Protein AF-A0AAD7MYW3-F1 (afdb_monomer)

Secondary structure (DSSP, 8-state):
-B--SS--GGGTTHHHHHHHTT--EEEE-TTG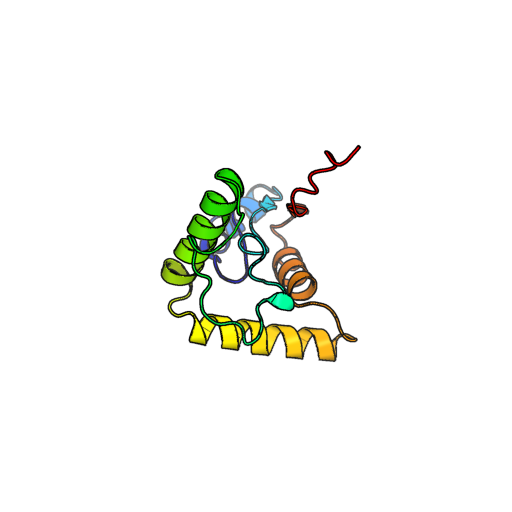GGTSSGGGTTPPPP-TTSS---HHHHHHHHHHHHHIIIII--HHHHHHHHHHHHHHHHHTTS--HHHHHHHHHHTSTTEEEEE-------------

Nearest PDB structures (foldseek):
  8glv-assembly1_H0  TM=8.889E-01  e=7.339E-05  Chlamydomonas reinhardtii
  3gra-assembly1_B  TM=2.498E-01  e=7.456E-01  Pseudomonas putida KT2440

InterPro domains:
  IPR023210 NADP-dependent oxidoreductase domain [PF00248] (1-117)
  IPR036812 NAD(P)-dependent oxidoreductase domain superfamily [G3DSA:3.20.20.100] (1-123)
  IPR036812 NAD(P)-dependent oxidoreductase domain superfamily [SSF51430] (1-119)

Structure (mmCIF, N/CA/C/O backbone):
data_AF-A0AAD7MYW3-F1
#
_entry.id   AF-A0AAD7MYW3-F1
#
loop_
_atom_site.group_PDB
_atom_site.id
_atom_site.type_symbol
_atom_site.label_atom_id
_atom_site.label_alt_id
_atom_site.label_comp_id
_atom_site.label_asym_id
_atom_site.label_entity_id
_atom_site.label_seq_id
_atom_site.pdbx_PDB_ins_code
_atom_site.Cartn_x
_atom_site.Cartn_y
_atom_site.Cartn_z
_atom_site.occupancy
_atom_site.B_iso_or_equiv
_atom_site.auth_seq_id
_atom_site.auth_comp_id
_atom_site.auth_asym_id
_atom_site.auth_atom_id
_atom_site.pdbx_PDB_model_num
ATOM 1 N N . VAL A 1 1 ? 11.065 -0.029 -4.232 1.00 83.94 1 VAL A N 1
ATOM 2 C CA . VAL A 1 1 ? 10.263 1.175 -4.570 1.00 83.94 1 VAL A CA 1
ATOM 3 C C . VAL A 1 1 ? 8.988 1.163 -3.744 1.00 83.94 1 VAL A C 1
ATOM 5 O O . VAL A 1 1 ? 8.428 0.089 -3.553 1.00 83.94 1 VAL A O 1
ATOM 8 N N . GLN A 1 2 ? 8.566 2.304 -3.200 1.00 85.62 2 GLN A N 1
ATOM 9 C CA . GLN A 1 2 ? 7.301 2.380 -2.470 1.00 85.62 2 GLN A CA 1
ATOM 10 C C . GLN A 1 2 ? 6.144 2.252 -3.456 1.00 85.62 2 GLN A C 1
ATOM 12 O O . GLN A 1 2 ? 6.079 3.044 -4.385 1.00 85.62 2 GLN A O 1
ATOM 17 N N . PHE A 1 3 ? 5.283 1.249 -3.288 1.00 88.12 3 PHE A N 1
ATOM 18 C CA . PHE A 1 3 ? 4.147 1.033 -4.186 1.00 88.12 3 PHE A CA 1
ATOM 19 C C . PHE A 1 3 ? 2.992 0.358 -3.445 1.00 88.12 3 PHE A C 1
ATOM 21 O O . PHE A 1 3 ? 3.175 -0.667 -2.779 1.00 88.12 3 PHE A O 1
ATOM 28 N N . SER A 1 4 ? 1.807 0.954 -3.545 1.00 88.06 4 SER A N 1
ATOM 29 C CA . SER A 1 4 ? 0.578 0.494 -2.894 1.00 88.06 4 SER A CA 1
ATOM 30 C C . SER A 1 4 ? -0.642 1.000 -3.666 1.00 88.06 4 SER A C 1
ATOM 32 O O . SER A 1 4 ? -0.500 1.811 -4.574 1.00 88.06 4 SER A O 1
ATOM 34 N N . LEU A 1 5 ? -1.846 0.582 -3.270 1.00 86.31 5 LEU A N 1
ATOM 35 C CA . LEU A 1 5 ? -3.098 1.127 -3.818 1.00 86.31 5 LEU A CA 1
ATOM 36 C C . LEU A 1 5 ? -3.243 2.646 -3.624 1.00 86.3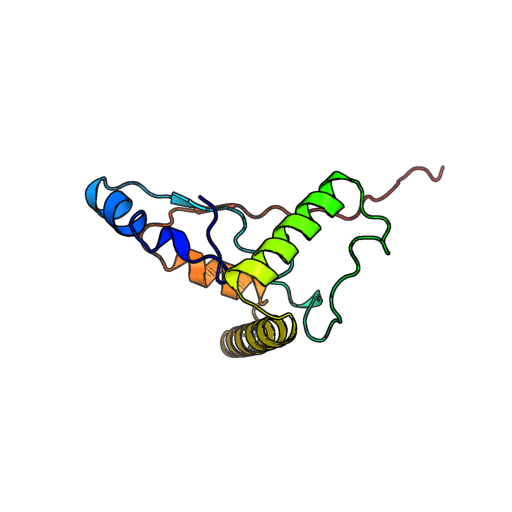1 5 LEU A C 1
ATOM 38 O O . LEU A 1 5 ? -3.942 3.293 -4.393 1.00 86.31 5 LEU A O 1
ATOM 42 N N . ILE A 1 6 ? -2.596 3.201 -2.596 1.00 87.25 6 ILE A N 1
ATOM 43 C CA . ILE A 1 6 ? -2.669 4.626 -2.247 1.00 87.25 6 ILE A CA 1
ATOM 44 C C . ILE A 1 6 ? -1.570 5.429 -2.944 1.00 87.25 6 ILE A C 1
ATOM 46 O O . ILE A 1 6 ? -1.748 6.597 -3.267 1.00 87.25 6 ILE A O 1
ATOM 50 N N . ASP A 1 7 ? -0.420 4.800 -3.169 1.00 86.19 7 ASP A N 1
ATOM 51 C CA . ASP A 1 7 ? 0.733 5.422 -3.805 1.00 86.19 7 ASP A CA 1
ATOM 52 C C . ASP A 1 7 ? 1.051 4.710 -5.107 1.00 86.19 7 ASP A C 1
ATOM 54 O O . ASP A 1 7 ? 1.751 3.692 -5.130 1.00 86.19 7 ASP A O 1
ATOM 58 N N . THR A 1 8 ? 0.511 5.284 -6.176 1.00 86.94 8 THR A N 1
ATOM 59 C CA . THR A 1 8 ? 0.620 4.804 -7.549 1.00 86.94 8 THR A CA 1
ATOM 60 C C . THR A 1 8 ? 1.703 5.517 -8.352 1.00 86.94 8 THR A C 1
ATOM 62 O O . THR A 1 8 ? 1.903 5.172 -9.512 1.00 86.94 8 THR A O 1
ATOM 65 N N . ARG A 1 9 ? 2.471 6.436 -7.743 1.00 87.00 9 ARG A N 1
ATOM 66 C CA . ARG A 1 9 ? 3.548 7.198 -8.410 1.00 87.00 9 ARG A CA 1
ATOM 67 C C . ARG A 1 9 ? 4.539 6.336 -9.210 1.00 87.00 9 ARG A C 1
ATOM 69 O O . ARG A 1 9 ? 4.986 6.799 -10.251 1.00 87.00 9 ARG A O 1
ATOM 76 N N . PRO A 1 10 ? 4.893 5.098 -8.804 1.00 83.56 10 PRO A N 1
ATOM 77 C CA . PRO A 1 10 ? 5.758 4.235 -9.616 1.00 83.56 10 PRO A CA 1
ATOM 78 C C . PRO A 1 10 ? 5.177 3.829 -10.976 1.00 83.56 10 PRO A C 1
ATOM 80 O O . PRO A 1 10 ? 5.931 3.400 -11.846 1.00 83.56 10 PRO A O 1
ATOM 83 N N . LEU A 1 11 ? 3.859 3.929 -11.173 1.00 83.69 11 LEU A N 1
ATOM 84 C CA . LEU A 1 11 ? 3.249 3.697 -12.484 1.00 83.69 11 LEU A CA 1
ATOM 85 C C . LEU A 1 11 ? 3.668 4.774 -13.488 1.00 83.69 11 LEU A C 1
ATOM 87 O O . LEU A 1 11 ? 3.857 4.467 -14.664 1.00 83.69 11 LEU A O 1
ATOM 91 N N . ASP A 1 12 ? 3.914 5.994 -13.013 1.00 80.81 12 ASP A N 1
ATOM 92 C CA . ASP A 1 12 ? 4.311 7.118 -13.847 1.00 80.81 12 ASP A CA 1
ATOM 93 C C . ASP A 1 12 ? 5.835 7.128 -14.031 1.00 80.81 12 ASP A C 1
ATOM 95 O O . ASP A 1 12 ? 6.610 7.632 -13.217 1.00 80.81 12 ASP A O 1
ATOM 99 N N . GLY A 1 13 ? 6.282 6.521 -15.130 1.00 79.31 13 GLY A N 1
ATOM 100 C CA . GLY A 1 13 ? 7.667 6.563 -15.605 1.00 79.31 13 GLY A CA 1
ATOM 101 C C . GLY A 1 13 ? 8.516 5.357 -15.207 1.00 79.31 13 GLY A C 1
ATOM 102 O O . GLY A 1 13 ? 9.207 4.804 -16.061 1.00 79.31 13 GLY A O 1
ATOM 103 N N . VAL A 1 14 ? 8.439 4.881 -13.957 1.00 80.06 14 VAL A N 1
ATOM 104 C CA . VAL A 1 14 ? 9.237 3.707 -13.536 1.00 80.06 14 VAL A CA 1
ATOM 105 C C . VAL A 1 14 ? 8.760 2.439 -14.248 1.00 80.06 14 VAL A C 1
ATOM 107 O O . VAL A 1 14 ? 9.586 1.617 -14.638 1.00 80.06 14 VAL A O 1
ATOM 110 N N . ALA A 1 15 ? 7.455 2.310 -14.503 1.00 80.12 15 ALA A N 1
ATOM 111 C CA . ALA A 1 15 ? 6.899 1.216 -15.298 1.00 80.12 15 ALA A CA 1
ATOM 112 C C . ALA A 1 15 ? 7.531 1.119 -16.700 1.00 80.12 15 ALA A C 1
ATOM 114 O O . ALA A 1 15 ? 7.927 0.030 -17.122 1.00 80.12 15 ALA A O 1
ATOM 115 N N . THR A 1 16 ? 7.683 2.256 -17.387 1.00 80.44 16 THR A N 1
ATOM 116 C CA . THR A 1 16 ? 8.296 2.342 -18.722 1.00 80.44 16 THR A CA 1
ATOM 117 C C . THR A 1 16 ? 9.763 1.926 -18.684 1.00 80.44 16 THR A C 1
ATOM 119 O O . THR A 1 16 ? 10.175 1.056 -19.445 1.00 80.44 16 THR A O 1
ATOM 122 N N . VAL A 1 17 ? 10.532 2.453 -17.726 1.00 84.25 17 VAL A N 1
ATOM 123 C CA . VAL A 1 17 ? 11.956 2.116 -17.553 1.00 84.25 17 VAL A CA 1
ATOM 124 C C . VAL A 1 17 ? 12.142 0.627 -17.238 1.00 84.25 17 VAL A C 1
ATOM 126 O O . VAL A 1 17 ? 13.024 -0.032 -17.788 1.00 84.25 17 VAL A O 1
ATOM 129 N N . CYS A 1 18 ? 11.298 0.052 -16.380 1.00 85.00 18 CYS A N 1
ATOM 130 C CA . CYS A 1 18 ? 11.344 -1.376 -16.069 1.00 85.00 18 CYS A CA 1
ATOM 131 C C . CYS A 1 18 ? 11.056 -2.255 -17.291 1.00 85.00 18 CYS A C 1
ATOM 133 O O . CYS A 1 18 ? 11.686 -3.305 -17.440 1.00 85.00 18 CYS A O 1
ATOM 135 N N . ALA A 1 19 ? 10.136 -1.830 -18.160 1.00 82.81 19 ALA A N 1
ATOM 136 C CA . ALA A 1 19 ? 9.837 -2.525 -19.406 1.00 82.81 19 ALA A CA 1
ATOM 137 C C . ALA A 1 19 ? 11.005 -2.441 -20.403 1.00 82.81 19 ALA A C 1
ATOM 139 O O . ALA A 1 19 ? 11.390 -3.462 -20.966 1.00 82.81 19 ALA A O 1
ATOM 140 N N . GLU A 1 20 ? 11.606 -1.260 -20.568 1.00 87.81 20 GLU A N 1
ATOM 141 C CA . GLU A 1 20 ? 12.730 -1.032 -21.488 1.00 87.81 20 GLU A CA 1
ATOM 142 C C . GLU A 1 20 ? 13.995 -1.799 -21.083 1.00 87.81 20 GLU A C 1
ATOM 144 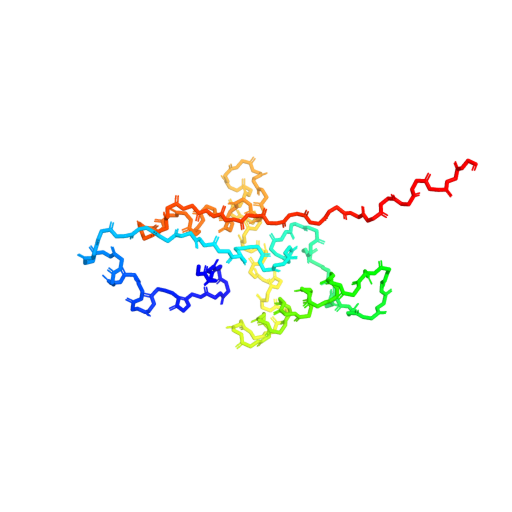O O . GLU A 1 20 ? 14.664 -2.395 -21.925 1.00 87.81 20 GLU A O 1
ATOM 149 N N . HIS A 1 21 ? 14.312 -1.831 -19.787 1.00 87.69 21 HIS A N 1
ATOM 150 C CA . HIS A 1 21 ? 15.536 -2.458 -19.280 1.00 87.69 21 HIS A CA 1
ATOM 151 C C . HIS A 1 21 ? 15.348 -3.912 -18.817 1.00 87.69 21 HIS A C 1
ATOM 153 O O . HIS A 1 21 ? 16.296 -4.518 -18.316 1.00 87.69 21 HIS A O 1
ATOM 159 N N . ASN A 1 22 ? 14.145 -4.483 -18.966 1.00 85.00 2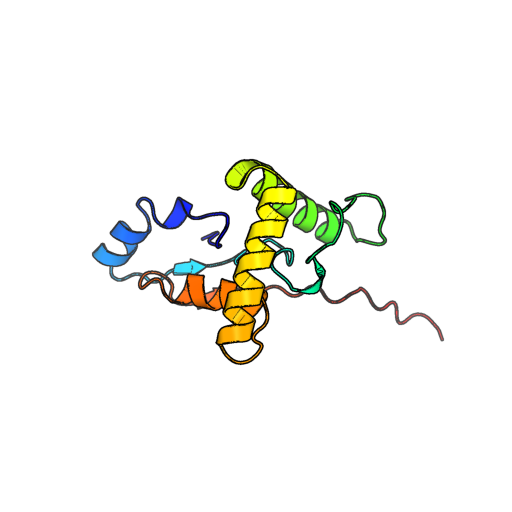2 ASN A N 1
ATOM 160 C CA . ASN A 1 22 ? 13.779 -5.815 -18.469 1.00 85.00 22 ASN A CA 1
ATOM 161 C C . ASN A 1 22 ? 14.122 -6.023 -16.976 1.00 85.00 22 ASN A C 1
ATOM 163 O O . ASN A 1 22 ? 14.586 -7.084 -16.554 1.00 85.00 22 ASN A O 1
ATOM 167 N N . VAL A 1 23 ? 13.904 -4.986 -16.162 1.00 87.88 23 VAL A N 1
ATOM 168 C CA . VAL A 1 23 ? 14.159 -5.003 -14.714 1.00 87.88 23 VAL A CA 1
ATOM 169 C C . VAL A 1 23 ? 12.841 -5.179 -13.969 1.00 87.88 23 VAL A C 1
ATOM 171 O O . VAL A 1 23 ? 11.819 -4.605 -14.340 1.00 87.88 23 VAL A O 1
ATOM 174 N N . LYS A 1 24 ? 12.863 -5.957 -12.882 1.00 87.19 24 LYS A N 1
ATOM 175 C CA . LYS A 1 24 ? 11.719 -6.122 -11.979 1.00 87.19 24 LYS A CA 1
ATOM 176 C C . LYS A 1 24 ? 11.926 -5.350 -10.682 1.00 87.19 24 LYS A C 1
ATOM 178 O O . LYS A 1 24 ? 13.024 -5.316 -10.130 1.00 87.19 24 LYS A O 1
ATOM 183 N N . LEU A 1 25 ? 10.852 -4.757 -10.176 1.00 86.62 25 LEU A N 1
ATOM 184 C CA . LEU A 1 25 ? 10.844 -3.995 -8.937 1.00 86.62 25 LEU A CA 1
ATOM 185 C C . LEU A 1 25 ? 10.568 -4.901 -7.742 1.00 86.62 25 LEU A C 1
ATOM 187 O O . LEU A 1 25 ? 9.613 -5.681 -7.740 1.00 86.62 25 LEU A O 1
ATOM 191 N N . LEU A 1 26 ? 11.368 -4.715 -6.695 1.00 88.50 26 LEU A N 1
ATOM 192 C CA . LEU A 1 26 ? 11.015 -5.117 -5.342 1.00 88.50 26 LEU A CA 1
ATOM 193 C C . LEU A 1 26 ? 10.269 -3.956 -4.679 1.00 88.50 26 LEU A C 1
ATOM 195 O O . LEU A 1 26 ? 10.832 -2.868 -4.464 1.00 88.50 26 LEU A O 1
ATOM 199 N N . THR A 1 27 ? 8.987 -4.160 -4.399 1.00 88.50 27 THR A N 1
ATOM 200 C CA . THR A 1 27 ? 8.126 -3.125 -3.826 1.00 88.50 27 THR A CA 1
ATOM 201 C C . THR A 1 27 ? 8.004 -3.274 -2.316 1.00 88.50 27 THR A C 1
ATOM 203 O O . THR A 1 27 ? 8.070 -4.371 -1.766 1.00 88.50 27 THR A O 1
ATOM 206 N N . TYR A 1 28 ? 7.883 -2.147 -1.619 1.00 86.75 28 TYR A N 1
ATOM 207 C CA . TYR A 1 28 ? 7.669 -2.107 -0.173 1.00 86.75 28 TYR A CA 1
ATOM 208 C C . TYR A 1 28 ? 6.519 -1.159 0.160 1.00 86.75 28 TYR A C 1
ATOM 210 O O . TYR A 1 28 ? 6.129 -0.318 -0.651 1.00 86.75 28 TYR A O 1
ATOM 218 N N . GLY A 1 29 ? 5.988 -1.278 1.378 1.00 81.75 29 GLY A N 1
ATOM 219 C CA . GLY A 1 29 ? 4.922 -0.393 1.853 1.00 81.75 29 GLY A CA 1
ATOM 220 C C . GLY A 1 29 ? 3.547 -0.702 1.257 1.00 81.75 29 GLY A C 1
ATOM 221 O O . GLY A 1 29 ? 2.633 0.096 1.417 1.00 81.75 29 GLY A O 1
ATOM 222 N N . THR A 1 30 ? 3.378 -1.868 0.632 1.00 83.44 30 THR A N 1
ATOM 223 C CA . THR A 1 30 ? 2.139 -2.291 -0.040 1.00 83.44 30 THR A CA 1
ATOM 224 C C . THR A 1 30 ? 0.916 -2.308 0.869 1.00 83.44 30 THR A C 1
ATOM 226 O O . THR A 1 30 ? -0.189 -2.088 0.393 1.00 83.44 30 THR A O 1
ATOM 229 N N . LEU A 1 31 ? 1.110 -2.499 2.178 1.00 84.75 31 LEU A N 1
ATOM 230 C CA . LEU A 1 31 ? 0.035 -2.472 3.172 1.00 84.75 31 LEU A CA 1
ATOM 231 C C . LEU A 1 31 ? -0.090 -1.134 3.922 1.00 84.75 31 LEU A C 1
ATOM 233 O O . LEU A 1 31 ? -0.775 -1.089 4.944 1.00 84.75 31 LEU A O 1
ATOM 237 N N . CYS A 1 32 ? 0.604 -0.076 3.483 1.00 82.44 32 CYS A N 1
ATOM 238 C CA . CYS A 1 32 ? 0.635 1.239 4.140 1.00 82.44 32 CYS A CA 1
ATOM 239 C C . CYS A 1 32 ? 0.871 1.113 5.655 1.00 82.44 32 CYS A C 1
ATOM 241 O O . CYS A 1 32 ? 0.013 1.466 6.451 1.00 82.44 32 CYS A O 1
ATOM 243 N N . GLY A 1 33 ? 1.968 0.473 6.073 1.00 75.94 33 GLY A N 1
ATOM 244 C CA . GLY A 1 33 ? 2.271 0.281 7.503 1.00 75.94 33 GLY A CA 1
ATOM 245 C C . GLY A 1 33 ? 1.298 -0.628 8.267 1.00 75.94 33 GLY A C 1
ATOM 246 O O . GLY A 1 33 ? 1.331 -0.665 9.494 1.00 75.94 33 GLY A O 1
ATOM 247 N N . GLY A 1 34 ? 0.447 -1.377 7.560 1.00 81.44 34 GLY A N 1
ATOM 248 C CA . GLY A 1 34 ? -0.570 -2.248 8.145 1.00 81.44 34 GLY A CA 1
ATOM 249 C C . GLY A 1 34 ? -1.943 -1.590 8.293 1.00 81.44 34 GLY A C 1
ATOM 250 O O . GLY A 1 34 ? -2.775 -2.142 9.016 1.00 81.44 34 GLY A O 1
ATOM 251 N N . PHE A 1 35 ? -2.174 -0.441 7.643 1.00 85.06 35 PHE A N 1
ATOM 252 C CA . PHE A 1 35 ? -3.488 0.207 7.545 1.00 85.06 35 PHE A CA 1
ATOM 253 C C . PHE A 1 35 ? -4.418 -0.466 6.530 1.00 85.06 35 PHE A C 1
ATOM 255 O O . PHE A 1 35 ? -5.624 -0.507 6.751 1.00 85.06 35 PHE A O 1
ATOM 262 N N . LEU A 1 36 ? -3.877 -1.078 5.471 1.00 85.44 36 LEU A N 1
ATOM 263 C CA . LEU A 1 36 ? -4.652 -1.902 4.534 1.00 85.44 36 LEU A CA 1
ATOM 264 C C . LEU A 1 36 ? -4.890 -3.300 5.118 1.00 85.44 36 LEU A C 1
ATOM 266 O O . LEU A 1 36 ? -4.309 -4.291 4.669 1.00 85.44 36 LEU A O 1
ATOM 270 N N . ALA A 1 37 ? -5.698 -3.367 6.171 1.00 87.56 37 ALA A N 1
ATOM 271 C CA . ALA A 1 37 ? -6.043 -4.594 6.874 1.00 87.56 37 ALA A CA 1
ATOM 272 C C . ALA A 1 37 ? -7.462 -4.515 7.442 1.00 87.56 37 ALA A C 1
ATOM 274 O O . ALA A 1 37 ? -7.907 -3.449 7.864 1.00 87.56 37 ALA A O 1
ATOM 275 N N . ASP A 1 38 ? -8.119 -5.670 7.541 1.00 86.81 38 ASP A N 1
ATOM 276 C CA . ASP A 1 38 ? -9.524 -5.796 7.958 1.00 86.81 38 ASP A CA 1
ATOM 277 C C . ASP A 1 38 ? -9.794 -5.163 9.333 1.00 86.81 38 ASP A C 1
ATOM 279 O O . ASP A 1 38 ? -10.865 -4.621 9.586 1.00 86.81 38 ASP A O 1
ATOM 283 N N . LYS A 1 39 ? -8.782 -5.150 10.210 1.00 86.00 39 LYS A N 1
ATOM 284 C CA . LYS A 1 39 ? -8.859 -4.567 11.558 1.00 86.00 39 LYS A CA 1
ATOM 285 C C . LYS A 1 39 ? -9.167 -3.064 11.589 1.00 86.00 39 LYS A C 1
ATOM 287 O O . LYS A 1 39 ? -9.568 -2.572 12.635 1.00 86.00 39 LYS A O 1
ATOM 292 N N . TRP A 1 40 ? -8.925 -2.338 10.496 1.00 86.88 40 TRP A N 1
ATOM 293 C CA . TRP A 1 40 ? -9.144 -0.890 10.418 1.00 86.88 40 TRP A CA 1
ATOM 294 C C . TRP A 1 40 ? -10.497 -0.512 9.815 1.00 86.88 40 TRP A C 1
ATOM 296 O O . TRP A 1 40 ? -10.831 0.671 9.783 1.00 86.88 40 TRP A O 1
ATOM 306 N N . ILE A 1 41 ? -11.283 -1.488 9.356 1.00 87.62 41 ILE A N 1
ATOM 307 C CA . ILE A 1 41 ? -12.610 -1.243 8.787 1.00 87.62 41 ILE A CA 1
ATOM 308 C C . ILE A 1 41 ? -13.547 -0.738 9.886 1.00 87.62 41 ILE A C 1
ATOM 310 O O . ILE A 1 41 ? -13.697 -1.371 10.929 1.00 87.62 41 ILE A O 1
ATOM 314 N N . GLY A 1 42 ? -14.179 0.412 9.647 1.00 86.25 42 GLY A N 1
ATOM 315 C CA . GLY A 1 42 ? -15.098 1.055 10.587 1.00 86.25 42 GLY A CA 1
ATOM 316 C C . GLY A 1 42 ? -14.425 1.640 11.830 1.00 86.25 42 GLY A C 1
ATOM 317 O O . GLY A 1 42 ? -15.127 2.060 12.746 1.00 86.25 42 GLY A O 1
ATOM 318 N N . GLN A 1 43 ? -13.090 1.669 11.880 1.00 86.56 43 GLN A N 1
ATOM 319 C CA . GLN A 1 43 ? -12.361 2.273 12.991 1.00 86.56 43 GLN A CA 1
ATOM 320 C C . GLN A 1 43 ? -12.244 3.792 12.806 1.00 86.56 43 GLN A C 1
ATOM 322 O O . GLN A 1 43 ? -12.074 4.263 11.672 1.00 86.56 43 GLN A O 1
ATOM 327 N N . PRO A 1 44 ? -12.301 4.569 13.903 1.00 84.62 44 PRO A N 1
ATOM 328 C CA . PRO A 1 44 ? -11.984 5.987 13.855 1.00 84.62 44 PRO A CA 1
ATOM 329 C C . PRO A 1 44 ? -10.514 6.199 13.475 1.00 84.62 44 PRO A C 1
ATOM 331 O O . PRO A 1 44 ? -9.699 5.271 13.512 1.00 84.62 44 PRO A O 1
ATOM 334 N N . GLU A 1 45 ? -10.182 7.435 13.108 1.00 81.75 45 GLU A N 1
ATOM 335 C CA . GLU A 1 45 ? -8.804 7.821 12.823 1.00 81.75 45 GLU A CA 1
ATOM 336 C C . GLU A 1 45 ? -7.885 7.440 14.004 1.00 81.75 45 GLU A C 1
ATOM 338 O O . GLU A 1 45 ? -8.222 7.715 15.161 1.00 81.75 45 GLU A O 1
ATOM 343 N N . PRO A 1 46 ? -6.736 6.783 13.760 1.00 76.12 46 PRO A N 1
ATOM 344 C CA . PRO A 1 46 ? -5.877 6.330 14.841 1.00 76.12 46 PRO A CA 1
ATOM 345 C C . PRO A 1 46 ? -5.155 7.505 15.500 1.00 76.12 46 PRO A C 1
ATOM 347 O O . PRO A 1 46 ? -4.370 8.210 14.865 1.00 76.12 46 PRO A O 1
ATOM 350 N N . GLU A 1 47 ? -5.313 7.646 16.812 1.00 72.62 47 GLU A N 1
ATOM 351 C CA . GLU A 1 47 ? -4.501 8.575 17.592 1.00 72.62 47 GLU A CA 1
ATOM 352 C C . GLU A 1 47 ? -3.070 8.042 17.763 1.00 72.62 47 GLU A C 1
ATOM 354 O O . GLU A 1 47 ? -2.7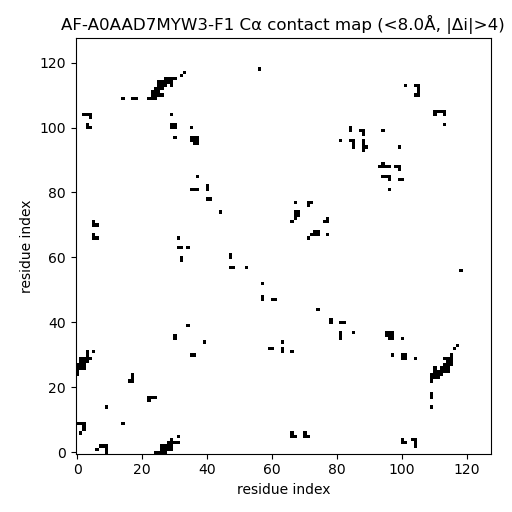90 7.096 18.499 1.00 72.62 47 GLU A O 1
ATOM 359 N N . LEU A 1 48 ? -2.116 8.703 17.112 1.00 66.31 48 LEU A N 1
ATOM 360 C CA . LEU A 1 48 ? -0.688 8.347 17.119 1.00 66.31 48 LEU A CA 1
ATOM 361 C C . LEU A 1 48 ? -0.022 8.365 18.508 1.00 66.31 48 LEU A C 1
ATOM 363 O O . LEU A 1 48 ? 1.065 7.801 18.699 1.00 66.31 48 LEU A O 1
ATOM 367 N N . TYR A 1 49 ? -0.658 9.022 19.475 1.00 62.81 49 TYR A N 1
ATOM 368 C CA . TYR A 1 49 ? -0.140 9.215 20.827 1.00 62.81 49 TYR A CA 1
ATOM 369 C C . TYR A 1 49 ? -0.880 8.410 21.901 1.00 62.81 49 TYR A C 1
ATOM 371 O O . TYR A 1 49 ? -0.387 8.357 23.024 1.00 62.81 49 TYR A O 1
ATOM 379 N N . SER A 1 50 ? -1.991 7.736 21.585 1.00 57.47 50 SER A N 1
ATOM 380 C CA . SER A 1 50 ? -2.848 7.104 22.603 1.00 57.47 50 SER A CA 1
ATOM 381 C C . SER A 1 50 ? -2.475 5.660 22.974 1.00 57.47 50 SER A C 1
ATOM 383 O O . SER A 1 50 ? -3.128 5.055 23.819 1.00 57.47 50 SER A O 1
ATOM 385 N N . GLY A 1 51 ? -1.406 5.094 22.395 1.00 60.22 51 GLY A N 1
ATOM 386 C CA . GLY A 1 51 ? -1.052 3.677 22.563 1.00 60.22 51 GLY A CA 1
ATOM 387 C C . GLY A 1 51 ? 0.365 3.379 23.069 1.00 60.22 51 GLY A C 1
ATOM 388 O O . GLY A 1 51 ? 1.287 4.189 22.945 1.00 60.22 51 GLY A O 1
ATOM 389 N N . SER A 1 52 ? 0.553 2.135 23.533 1.00 60.91 52 SER A N 1
ATOM 390 C CA . SER A 1 52 ? 1.828 1.496 23.918 1.00 60.91 52 SER A CA 1
ATOM 391 C C . SER A 1 52 ? 2.745 1.187 22.719 1.00 60.91 52 SER A C 1
ATOM 393 O O . SER A 1 52 ? 3.417 0.155 22.673 1.00 60.91 52 SER A O 1
ATOM 395 N N . LEU A 1 53 ? 2.725 2.040 21.695 1.00 66.50 53 LEU A N 1
ATOM 396 C CA . LEU A 1 53 ? 3.566 1.894 20.515 1.00 66.50 53 LEU A CA 1
ATOM 397 C C . LEU A 1 53 ? 4.978 2.350 20.863 1.00 66.50 53 LEU A C 1
ATOM 399 O O . LEU A 1 53 ? 5.189 3.449 21.392 1.00 66.50 53 LEU A O 1
ATOM 403 N N . ASN A 1 54 ? 5.959 1.519 20.525 1.00 72.50 54 ASN A N 1
ATOM 404 C CA . ASN A 1 54 ? 7.351 1.922 20.642 1.00 72.50 54 ASN A CA 1
ATOM 405 C C . ASN A 1 54 ? 7.673 3.045 19.619 1.00 72.50 54 ASN A C 1
ATOM 407 O O . ASN A 1 54 ? 6.914 3.275 18.667 1.00 72.50 54 ASN A O 1
ATOM 411 N N . PRO A 1 55 ? 8.793 3.774 19.782 1.00 74.50 55 PRO A N 1
ATOM 412 C CA . PRO A 1 55 ? 9.117 4.908 18.916 1.00 74.50 55 PRO A CA 1
ATOM 413 C C . PRO A 1 55 ? 9.181 4.569 17.417 1.00 74.50 55 PRO A C 1
ATOM 415 O O . PRO A 1 55 ? 8.786 5.389 16.586 1.00 74.50 55 PRO A O 1
ATOM 418 N N . SER A 1 56 ? 9.636 3.363 17.050 1.00 71.31 56 SER A N 1
ATOM 419 C CA . SER A 1 56 ? 9.733 2.949 15.644 1.00 71.31 56 SER A CA 1
ATOM 420 C C . SER A 1 56 ? 8.362 2.648 15.032 1.00 71.31 56 SER A C 1
ATOM 422 O O . SER A 1 56 ? 8.089 3.071 13.908 1.00 71.31 56 SER A O 1
ATOM 424 N N . GLN A 1 57 ? 7.462 2.012 15.783 1.00 72.44 57 GLN A N 1
ATOM 425 C CA . GLN A 1 57 ? 6.075 1.768 15.381 1.00 72.44 57 GLN A CA 1
ATOM 426 C C . GLN A 1 57 ? 5.283 3.069 15.234 1.00 72.44 57 GLN A C 1
ATOM 428 O O . GLN A 1 57 ? 4.522 3.219 14.275 1.00 72.44 57 GLN A O 1
ATOM 433 N N . ARG A 1 58 ? 5.490 4.034 16.140 1.00 78.12 58 ARG A N 1
ATOM 434 C CA . ARG A 1 58 ? 4.868 5.361 16.038 1.00 78.12 58 ARG A CA 1
ATOM 435 C C . ARG A 1 58 ? 5.307 6.073 14.763 1.00 78.12 58 ARG A C 1
ATOM 437 O O . ARG A 1 58 ? 4.463 6.577 14.032 1.00 78.12 58 ARG A O 1
ATOM 444 N N . LYS A 1 59 ? 6.608 6.056 14.453 1.00 78.12 59 LYS A N 1
ATOM 445 C CA . LYS A 1 59 ? 7.139 6.661 13.223 1.00 78.12 59 LYS A CA 1
ATOM 446 C C . LYS A 1 59 ? 6.561 6.012 11.961 1.00 78.12 59 LYS A C 1
ATOM 448 O O . LYS A 1 59 ? 6.166 6.728 11.048 1.00 78.12 59 LYS A O 1
ATOM 453 N N . ALA A 1 60 ? 6.479 4.682 11.915 1.00 76.75 60 ALA A N 1
ATOM 454 C CA . ALA A 1 60 ? 5.910 3.964 10.772 1.00 76.75 60 ALA A CA 1
ATOM 455 C C . ALA A 1 60 ? 4.405 4.238 10.591 1.00 76.75 60 ALA A C 1
ATOM 457 O O . ALA A 1 60 ? 3.942 4.439 9.466 1.00 76.75 60 ALA A O 1
ATOM 458 N N . SER A 1 61 ? 3.656 4.297 11.697 1.00 79.62 61 SER A N 1
ATOM 459 C CA . SER A 1 61 ? 2.227 4.636 11.689 1.00 79.62 61 SER A CA 1
ATOM 460 C C . SER A 1 61 ? 2.016 6.076 11.226 1.00 79.62 61 SER A C 1
ATOM 462 O O . SER A 1 61 ? 1.212 6.314 10.332 1.00 79.62 61 SER A O 1
ATOM 464 N N . PHE A 1 62 ? 2.811 7.017 11.748 1.00 83.88 62 PHE A N 1
ATOM 465 C CA . PHE A 1 62 ? 2.787 8.420 11.335 1.00 83.88 62 PHE A CA 1
ATOM 466 C C . PHE A 1 62 ? 3.059 8.567 9.840 1.00 83.88 62 PHE A C 1
ATOM 468 O O . PHE A 1 62 ? 2.289 9.207 9.139 1.00 83.88 62 PHE A O 1
ATOM 475 N N . GLN A 1 63 ? 4.117 7.931 9.333 1.00 81.94 63 GLN A N 1
ATOM 476 C CA . GLN A 1 63 ? 4.470 8.004 7.916 1.00 81.94 63 GLN A CA 1
ATOM 477 C C . GLN A 1 63 ? 3.374 7.425 7.016 1.00 81.94 63 GLN A C 1
ATOM 479 O O . GLN A 1 63 ? 3.144 7.931 5.921 1.00 81.94 63 GLN A O 1
ATOM 484 N N . SER A 1 64 ? 2.697 6.369 7.467 1.00 82.31 64 SER A N 1
ATOM 485 C CA . SER A 1 64 ? 1.629 5.739 6.693 1.00 82.31 64 SER A CA 1
ATOM 486 C C . SER A 1 64 ? 0.337 6.558 6.717 1.00 82.31 64 SER A C 1
ATOM 488 O O . SER A 1 64 ? -0.317 6.657 5.685 1.00 82.31 64 SER A O 1
ATOM 490 N N . LEU A 1 65 ? 0.004 7.196 7.844 1.00 84.12 65 LEU A N 1
ATOM 491 C CA . LEU A 1 65 ? -1.106 8.150 7.926 1.00 84.12 65 LEU A CA 1
ATOM 492 C C . LEU A 1 65 ? -0.832 9.409 7.108 1.00 84.12 65 LEU A C 1
ATOM 494 O O . LEU A 1 65 ? -1.673 9.806 6.314 1.00 84.12 65 LEU A O 1
ATOM 498 N N . ASP A 1 66 ? 0.362 9.992 7.226 1.00 85.75 66 ASP A N 1
ATOM 499 C CA . ASP A 1 66 ? 0.782 11.146 6.425 1.00 85.75 66 ASP A CA 1
ATOM 500 C C . ASP A 1 66 ? 0.680 10.846 4.923 1.00 85.75 66 ASP A C 1
ATOM 502 O O . ASP A 1 66 ? 0.194 11.662 4.146 1.00 85.75 66 ASP A O 1
ATOM 506 N N . MET A 1 67 ? 1.060 9.633 4.518 1.00 83.94 67 MET A N 1
ATOM 507 C CA . MET A 1 67 ? 0.856 9.122 3.164 1.00 83.94 67 MET A CA 1
ATOM 508 C C . MET A 1 67 ? -0.620 9.031 2.767 1.00 83.94 67 MET A C 1
ATOM 510 O O . MET A 1 67 ? -0.967 9.475 1.678 1.00 83.94 67 MET A O 1
ATOM 514 N N . ILE A 1 68 ? -1.483 8.472 3.620 1.00 84.88 68 ILE A N 1
ATOM 515 C CA . ILE A 1 68 ? -2.929 8.404 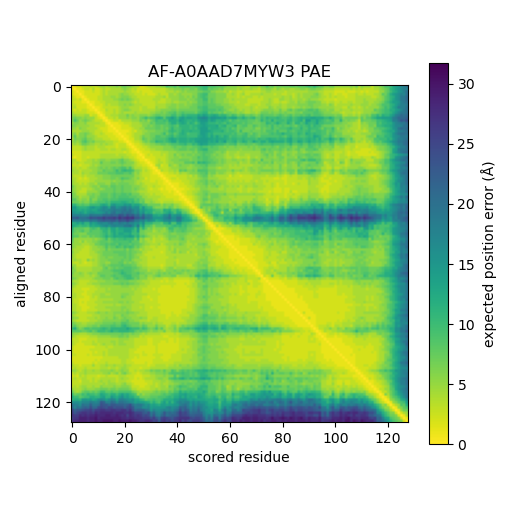3.363 1.00 84.88 68 ILE A CA 1
ATOM 516 C C . ILE A 1 68 ? -3.483 9.819 3.178 1.00 84.88 68 ILE A C 1
ATOM 518 O O . ILE A 1 68 ? -4.136 10.092 2.176 1.00 84.88 68 ILE A O 1
ATOM 522 N N . PHE A 1 69 ? -3.153 10.752 4.068 1.00 86.00 69 PHE A N 1
ATOM 523 C CA . PHE A 1 69 ? -3.670 12.114 3.982 1.00 86.00 69 PHE A CA 1
ATOM 524 C C . PHE A 1 69 ? -3.139 12.890 2.773 1.00 86.00 69 PHE A C 1
ATOM 526 O O . PHE A 1 69 ? -3.891 13.616 2.127 1.00 86.00 69 PHE A O 1
ATOM 533 N N . LYS A 1 70 ? -1.859 12.723 2.425 1.00 84.38 70 LYS A N 1
ATOM 534 C CA . LYS A 1 70 ? -1.243 13.448 1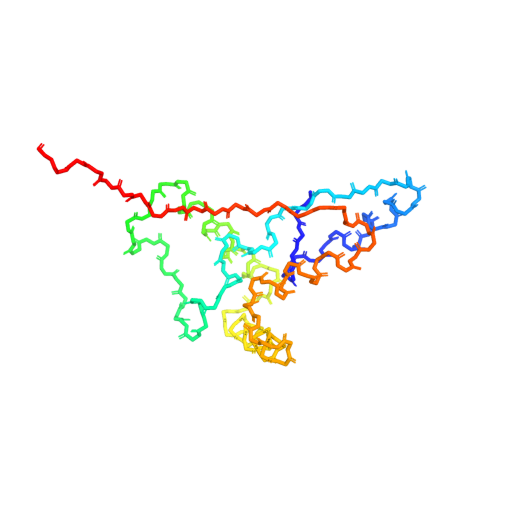.304 1.00 84.38 70 LYS A CA 1
ATOM 535 C C . LYS A 1 70 ? -1.569 12.863 -0.065 1.00 84.38 70 LYS A C 1
ATOM 537 O O . LYS A 1 70 ? -1.690 13.628 -1.015 1.00 84.38 70 LYS A O 1
ATOM 542 N N . ALA A 1 71 ? -1.639 11.538 -0.185 1.00 82.31 71 ALA A N 1
ATOM 543 C CA . ALA A 1 71 ? -1.833 10.867 -1.470 1.00 82.31 71 ALA A CA 1
ATOM 544 C C . ALA A 1 71 ? -3.296 10.476 -1.728 1.00 82.31 71 ALA A C 1
ATOM 546 O O . ALA A 1 71 ? -3.731 10.531 -2.873 1.00 82.31 71 ALA A O 1
ATOM 547 N N . TRP A 1 72 ? -4.055 10.105 -0.689 1.00 84.00 72 TRP A N 1
ATOM 548 C CA . TRP A 1 72 ? -5.465 9.714 -0.820 1.00 84.00 72 TRP A CA 1
ATOM 549 C C . TRP A 1 72 ? -6.429 10.863 -0.522 1.00 84.00 72 TRP A C 1
ATOM 551 O O . TRP A 1 72 ? -7.382 11.083 -1.265 1.00 84.00 72 TRP A O 1
ATOM 561 N N . GLY A 1 73 ? -6.196 11.596 0.569 1.00 86.50 73 GLY A N 1
ATOM 562 C CA . GLY A 1 73 ? -7.064 12.687 1.008 1.00 86.50 73 GLY A CA 1
ATOM 563 C C . GLY A 1 73 ? -7.602 12.464 2.415 1.00 86.50 73 GLY A C 1
ATOM 564 O O . GLY A 1 73 ? -6.896 12.728 3.375 1.00 86.50 73 GLY A O 1
ATOM 565 N N . THR A 1 74 ? -8.855 12.030 2.574 1.00 88.25 74 THR A N 1
ATOM 566 C CA . THR A 1 74 ? -9.512 11.935 3.895 1.00 88.25 74 THR A CA 1
ATOM 567 C C . THR A 1 74 ? -9.609 10.502 4.423 1.00 88.25 74 THR A C 1
ATOM 569 O O . THR A 1 74 ? -9.581 9.533 3.660 1.00 88.25 74 THR A O 1
ATOM 572 N N . TRP A 1 75 ? -9.767 10.363 5.746 1.00 88.19 75 TRP A N 1
ATOM 573 C CA . TRP A 1 75 ? -9.976 9.060 6.388 1.00 88.19 75 TRP A CA 1
ATOM 574 C C . TRP A 1 75 ? -11.284 8.397 5.943 1.00 88.19 75 TRP A C 1
ATOM 576 O O . TRP A 1 75 ? -11.302 7.192 5.718 1.00 88.19 75 TRP A O 1
ATOM 586 N N . ASP A 1 76 ? -12.351 9.167 5.726 1.00 89.12 76 ASP A N 1
ATOM 587 C CA . ASP A 1 76 ? -13.629 8.628 5.242 1.00 89.12 76 ASP A CA 1
ATOM 588 C C . ASP A 1 76 ? -13.490 7.978 3.859 1.00 89.12 76 ASP A C 1
ATOM 590 O O . ASP A 1 76 ? -13.944 6.853 3.650 1.00 89.12 76 ASP A O 1
ATOM 594 N N . LEU A 1 77 ? -12.760 8.624 2.941 1.00 89.62 77 LEU A N 1
ATOM 595 C CA . LEU A 1 77 ? -12.449 8.044 1.632 1.00 89.62 77 LEU A CA 1
ATOM 596 C C . LEU A 1 77 ? -11.573 6.795 1.754 1.00 89.62 77 LEU A C 1
ATOM 598 O O . LEU A 1 77 ? -11.689 5.868 0.952 1.00 89.62 77 LEU A O 1
ATOM 602 N N . PHE A 1 78 ? -10.672 6.759 2.736 1.00 90.19 78 PHE A N 1
ATOM 603 C CA . PHE A 1 78 ? -9.879 5.568 3.017 1.00 90.19 78 PHE A CA 1
ATOM 604 C C . PHE A 1 78 ? -10.756 4.424 3.555 1.00 90.19 78 PHE A C 1
ATOM 606 O O . PHE A 1 78 ? -10.594 3.276 3.146 1.00 90.19 78 PHE A O 1
ATOM 613 N N . GLN A 1 79 ? -11.741 4.722 4.402 1.00 91.75 79 GLN A N 1
ATOM 614 C CA . GLN A 1 79 ? -12.717 3.743 4.883 1.00 91.75 79 GLN A CA 1
ATOM 615 C C . GLN A 1 79 ? -13.595 3.194 3.755 1.00 91.75 79 GLN A C 1
ATOM 617 O O . GLN A 1 79 ? -13.870 1.994 3.724 1.00 91.75 79 GLN A O 1
ATOM 622 N N . ASP A 1 80 ? -13.989 4.030 2.795 1.00 92.56 80 ASP A N 1
ATOM 623 C CA . ASP A 1 80 ? -14.702 3.578 1.598 1.00 92.56 80 ASP A CA 1
ATOM 624 C C . ASP A 1 80 ? -13.843 2.660 0.729 1.00 92.56 80 ASP A C 1
ATOM 626 O O . ASP A 1 80 ? -14.324 1.619 0.276 1.00 92.56 80 ASP A O 1
ATOM 630 N N . LEU A 1 81 ? -12.552 2.970 0.571 1.00 91.56 81 LEU A N 1
ATOM 631 C CA . LEU A 1 81 ? -11.607 2.082 -0.104 1.00 91.56 81 LEU A CA 1
ATOM 632 C C . LEU A 1 81 ? -11.528 0.716 0.591 1.00 91.56 81 LEU A C 1
ATOM 634 O O . LEU A 1 81 ? -11.636 -0.314 -0.074 1.00 91.56 81 LEU A O 1
ATOM 638 N N . LEU A 1 82 ? -11.374 0.686 1.918 1.00 91.94 82 LEU A N 1
ATOM 639 C CA . LEU A 1 82 ? -11.376 -0.566 2.681 1.00 91.94 82 LEU A CA 1
ATOM 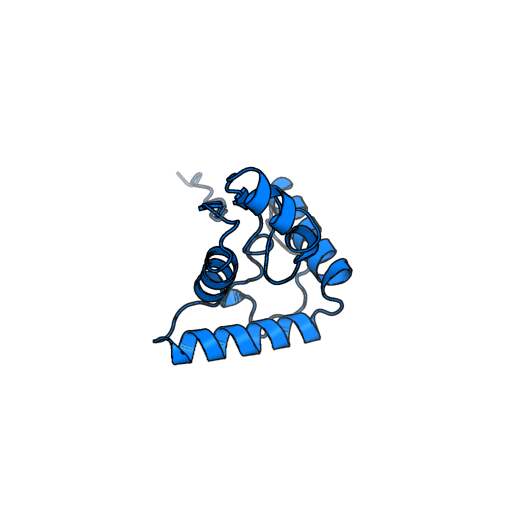640 C C . LEU A 1 82 ? -12.706 -1.327 2.506 1.00 91.94 82 LEU A C 1
ATOM 642 O O . LEU A 1 82 ? -12.687 -2.538 2.290 1.00 91.94 82 LEU A O 1
ATOM 646 N N . ARG A 1 83 ? -13.827 -0.587 2.501 1.00 92.88 83 ARG A N 1
ATOM 647 C CA . ARG A 1 83 ? -15.174 -0.948 2.012 1.00 92.88 83 ARG A CA 1
ATOM 648 C C . ARG A 1 83 ? -15.135 -1.851 0.780 1.00 92.88 83 ARG A C 1
ATOM 650 O O . ARG A 1 83 ? -15.557 -3.009 0.765 1.00 92.88 83 ARG A O 1
ATOM 657 N N . VAL A 1 84 ? -14.604 -1.260 -0.282 1.00 93.81 84 VAL A N 1
ATOM 658 C CA . VAL A 1 84 ? -14.536 -1.849 -1.618 1.00 93.81 84 VAL A CA 1
ATOM 659 C C . VA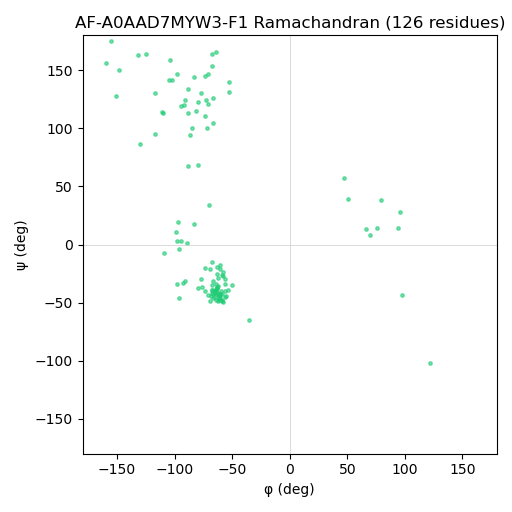L A 1 84 ? -13.598 -3.054 -1.647 1.00 93.81 84 VAL A C 1
ATOM 661 O O . VAL A 1 84 ? -13.941 -4.078 -2.238 1.00 93.81 84 VAL A O 1
ATOM 664 N N . LEU A 1 85 ? -12.437 -2.962 -0.995 1.00 92.38 85 LEU A N 1
ATOM 665 C CA . LEU A 1 85 ? -11.466 -4.055 -0.943 1.00 92.38 85 LEU A CA 1
ATOM 666 C C . LEU A 1 85 ? -12.018 -5.275 -0.206 1.00 92.38 85 LEU A C 1
ATOM 668 O O . LEU A 1 85 ? -11.796 -6.394 -0.666 1.00 92.38 85 LEU A O 1
ATOM 672 N N . LEU A 1 86 ? -12.772 -5.070 0.877 1.00 92.81 86 LEU A N 1
ATOM 673 C CA . LEU A 1 86 ? -13.452 -6.151 1.586 1.00 92.81 86 LEU A CA 1
ATOM 674 C C . LEU A 1 86 ? -14.476 -6.830 0.670 1.00 92.81 86 LEU A C 1
ATOM 676 O O . LEU A 1 86 ? -14.424 -8.041 0.490 1.00 92.81 86 LEU A O 1
ATOM 680 N N . GLY A 1 87 ? -15.324 -6.054 -0.012 1.00 93.75 87 GLY A N 1
ATOM 681 C CA . GLY A 1 87 ? -16.297 -6.608 -0.959 1.00 93.75 87 GLY A CA 1
ATOM 682 C C . GLY A 1 87 ? -15.658 -7.335 -2.154 1.00 93.75 87 GLY A C 1
ATOM 683 O O . GLY A 1 87 ? -16.242 -8.262 -2.715 1.00 93.75 87 GLY A O 1
ATOM 684 N N . ILE A 1 88 ? -14.447 -6.952 -2.569 1.00 93.19 88 ILE A N 1
ATOM 685 C CA . ILE A 1 88 ? -13.654 -7.726 -3.537 1.00 93.19 88 ILE A CA 1
ATOM 686 C C . ILE A 1 88 ? -13.177 -9.033 -2.895 1.00 93.19 88 ILE A C 1
ATOM 688 O O . ILE A 1 88 ? -13.371 -10.096 -3.481 1.00 93.19 88 ILE A O 1
ATOM 692 N N . GLY A 1 89 ? -12.599 -8.971 -1.697 1.00 92.00 89 GLY A N 1
ATOM 693 C CA . GLY A 1 89 ? -12.131 -10.138 -0.951 1.00 92.00 89 GLY A CA 1
ATOM 694 C C . GLY A 1 89 ? -13.220 -11.189 -0.738 1.00 92.00 89 GLY A C 1
ATOM 695 O O . GLY A 1 89 ? -12.996 -12.371 -1.013 1.00 92.00 89 GLY A O 1
ATOM 696 N N . ASP A 1 90 ? -14.423 -10.751 -0.371 1.00 93.50 90 ASP A N 1
ATOM 697 C CA . ASP A 1 90 ? -15.601 -11.602 -0.190 1.00 93.50 90 ASP A CA 1
ATOM 698 C C . ASP A 1 90 ? -15.987 -12.324 -1.487 1.00 93.50 90 ASP A C 1
ATOM 700 O O . ASP A 1 90 ? -16.205 -13.538 -1.486 1.00 93.50 90 ASP A O 1
ATOM 704 N N . ARG A 1 91 ? -15.972 -11.618 -2.627 1.00 93.56 91 ARG A N 1
ATOM 705 C CA . ARG A 1 91 ? -16.235 -12.216 -3.952 1.00 93.56 91 ARG A CA 1
ATOM 706 C C . ARG A 1 91 ? -15.204 -13.267 -4.359 1.00 93.56 91 ARG A C 1
ATOM 708 O O . ARG A 1 91 ? -15.525 -14.150 -5.149 1.00 93.56 91 ARG A O 1
ATOM 715 N N . HIS A 1 92 ? -13.989 -13.192 -3.824 1.00 91.00 92 HIS A N 1
ATOM 716 C CA . HIS A 1 92 ? -12.911 -14.145 -4.085 1.00 91.00 92 HIS A CA 1
ATOM 717 C C . HIS A 1 92 ? -12.780 -15.235 -3.005 1.00 91.00 92 HIS A C 1
ATOM 719 O O . HIS A 1 92 ? -11.745 -15.895 -2.930 1.00 91.00 92 HIS A O 1
ATOM 725 N N . GLY A 1 93 ? -13.824 -15.460 -2.199 1.00 89.06 93 GLY A N 1
ATOM 726 C CA . GLY A 1 93 ? -13.862 -16.537 -1.203 1.00 89.06 93 GLY A CA 1
ATOM 727 C C . GLY A 1 93 ? -13.462 -16.108 0.209 1.00 89.06 93 GLY A C 1
ATOM 728 O O . GLY A 1 93 ? -12.955 -16.932 0.966 1.00 89.06 93 GLY A O 1
ATOM 729 N N . GLY A 1 94 ? -13.673 -14.835 0.561 1.00 89.81 94 GLY A N 1
ATOM 730 C CA . GLY A 1 94 ? -13.380 -14.303 1.897 1.00 89.81 94 GLY A CA 1
ATOM 731 C C . GLY A 1 94 ? -11.899 -13.992 2.115 1.00 89.81 94 GLY A C 1
ATOM 732 O O . GLY A 1 94 ? -11.348 -14.259 3.183 1.00 89.81 94 GLY A O 1
ATOM 733 N N . LEU A 1 95 ? -11.220 -13.472 1.090 1.00 92.75 95 LEU A N 1
ATOM 734 C CA . LEU A 1 95 ? -9.832 -13.024 1.214 1.00 92.75 95 LEU A CA 1
ATOM 735 C C . LEU A 1 95 ? -9.748 -11.708 1.998 1.00 92.75 95 LEU A C 1
ATOM 737 O O . LEU A 1 95 ? -10.587 -10.829 1.839 1.00 92.75 95 LEU A O 1
ATOM 741 N N . SER A 1 96 ? -8.687 -11.541 2.791 1.00 91.75 96 SER A N 1
ATOM 742 C CA . SER A 1 96 ? -8.449 -10.299 3.536 1.00 91.75 96 SER A CA 1
ATOM 743 C C . SER A 1 96 ? -8.124 -9.117 2.620 1.00 91.75 96 SER A C 1
ATOM 745 O O . SER A 1 96 ? -7.518 -9.278 1.553 1.00 91.75 96 SER A O 1
ATOM 747 N N . VAL A 1 97 ? -8.415 -7.900 3.085 1.00 91.69 97 VAL A N 1
ATOM 748 C CA . VAL A 1 97 ? -8.062 -6.642 2.409 1.00 91.69 97 VAL A CA 1
ATOM 749 C C . VAL A 1 97 ? -6.566 -6.583 2.091 1.00 91.69 97 VAL A C 1
ATOM 751 O O . VAL A 1 97 ? -6.173 -6.154 1.006 1.00 91.69 97 VAL A O 1
ATOM 754 N N . SER A 1 98 ? -5.715 -7.073 2.997 1.00 90.81 98 SER A N 1
ATOM 755 C CA . SER A 1 98 ? -4.264 -7.114 2.788 1.00 90.81 98 SER A CA 1
ATOM 756 C C . SER A 1 98 ? -3.857 -8.011 1.615 1.00 90.81 98 SER A C 1
ATOM 758 O O . SER A 1 98 ? -2.934 -7.672 0.868 1.00 90.81 98 SER A O 1
ATOM 760 N N . ASN A 1 99 ? -4.541 -9.142 1.430 1.00 91.06 99 ASN A N 1
ATOM 761 C CA . ASN A 1 99 ? -4.281 -10.053 0.318 1.00 91.06 99 ASN A CA 1
ATOM 762 C C . ASN A 1 99 ? -4.738 -9.447 -1.008 1.00 91.06 99 ASN A C 1
ATOM 764 O O . ASN A 1 99 ? -3.987 -9.493 -1.980 1.00 91.06 99 ASN A O 1
ATOM 768 N N . VAL A 1 100 ? -5.922 -8.829 -1.036 1.00 93.12 100 VAL A N 1
ATOM 769 C CA . VAL A 1 100 ? -6.432 -8.131 -2.226 1.00 93.12 100 VAL A CA 1
ATOM 770 C C . VAL A 1 100 ? -5.484 -6.997 -2.631 1.00 93.12 100 VAL A C 1
ATOM 772 O O . VAL A 1 100 ? -5.084 -6.911 -3.791 1.00 93.12 100 VAL A O 1
ATOM 775 N N . ALA A 1 101 ? -5.041 -6.182 -1.669 1.00 91.31 101 ALA A N 1
ATOM 776 C CA . ALA A 1 101 ? -4.095 -5.093 -1.908 1.00 91.31 101 ALA A CA 1
ATOM 777 C C . ALA A 1 101 ? -2.745 -5.581 -2.452 1.00 91.31 101 ALA A C 1
ATOM 779 O O . ALA A 1 101 ? -2.188 -5.006 -3.389 1.00 91.31 101 ALA A O 1
ATOM 780 N N . THR A 1 102 ? -2.230 -6.670 -1.883 1.00 90.81 102 THR A N 1
ATOM 781 C CA . THR A 1 102 ? -0.969 -7.274 -2.323 1.00 90.81 102 THR A CA 1
ATOM 782 C C . THR A 1 102 ? -1.103 -7.871 -3.719 1.00 90.81 102 THR A C 1
ATOM 784 O O . THR A 1 102 ? -0.216 -7.681 -4.551 1.00 90.81 102 THR A O 1
ATOM 787 N N . ARG A 1 103 ? -2.221 -8.550 -4.008 1.00 91.69 103 ARG A N 1
ATOM 788 C CA . ARG A 1 103 ? -2.491 -9.109 -5.334 1.00 91.69 103 ARG A CA 1
ATOM 789 C C . ARG A 1 103 ? -2.551 -8.020 -6.398 1.00 91.69 103 ARG A C 1
ATOM 791 O O . ARG A 1 103 ? -1.946 -8.191 -7.448 1.00 91.69 103 ARG A O 1
ATOM 798 N N . TRP A 1 104 ? -3.209 -6.900 -6.105 1.00 92.12 104 TRP A N 1
ATOM 799 C CA . TRP A 1 104 ? -3.286 -5.762 -7.021 1.00 92.12 104 TRP A CA 1
ATOM 800 C C . TRP A 1 104 ? -1.898 -5.217 -7.387 1.00 92.12 104 TRP A C 1
ATOM 802 O O . TRP A 1 104 ? -1.607 -4.958 -8.553 1.00 92.12 104 TRP A O 1
ATOM 812 N N . VAL A 1 105 ? -0.994 -5.103 -6.409 1.00 91.19 105 VAL A N 1
ATOM 813 C CA . VAL A 1 105 ? 0.391 -4.690 -6.679 1.00 91.19 105 VAL A CA 1
ATOM 814 C C . VAL A 1 105 ? 1.126 -5.716 -7.548 1.00 91.19 105 VAL A C 1
ATOM 816 O O . VAL A 1 105 ? 1.817 -5.326 -8.488 1.00 91.19 105 VAL A O 1
ATOM 819 N N . LEU A 1 106 ? 0.961 -7.012 -7.268 1.00 90.44 106 LEU A N 1
ATOM 820 C CA . LEU A 1 106 ? 1.602 -8.099 -8.020 1.00 90.44 106 LEU A CA 1
ATOM 821 C C . LEU A 1 106 ? 1.073 -8.269 -9.451 1.00 90.44 106 LEU A C 1
ATOM 823 O O . LEU A 1 106 ? 1.781 -8.833 -10.279 1.00 90.44 106 LEU A O 1
ATOM 827 N N . ASP A 1 107 ? -0.131 -7.786 -9.762 1.00 90.88 107 ASP A N 1
ATOM 828 C CA . ASP A 1 107 ? -0.681 -7.837 -11.125 1.00 90.88 107 ASP A CA 1
ATOM 829 C C . ASP A 1 107 ? 0.087 -6.942 -12.114 1.00 90.88 107 ASP A C 1
ATOM 831 O O . ASP A 1 107 ? -0.027 -7.108 -13.330 1.00 90.88 107 ASP A O 1
ATOM 835 N N . HIS A 1 108 ? 0.914 -6.018 -11.623 1.00 87.94 108 HIS A N 1
ATOM 836 C CA . HIS A 1 108 ? 1.729 -5.166 -12.476 1.00 87.94 108 HIS A CA 1
ATOM 837 C C . HIS A 1 108 ? 2.974 -5.914 -12.953 1.00 87.94 108 HIS A C 1
ATOM 839 O O . HIS A 1 108 ? 3.820 -6.317 -12.157 1.00 87.94 108 HIS A O 1
ATOM 845 N N . SER A 1 109 ? 3.152 -6.008 -14.272 1.00 83.25 109 SER A N 1
ATOM 846 C CA . SER A 1 109 ? 4.272 -6.725 -14.901 1.00 83.25 109 SER A CA 1
ATOM 847 C C . SER A 1 109 ? 5.659 -6.220 -14.479 1.00 83.25 109 SER A C 1
ATOM 849 O O . SER A 1 109 ? 6.635 -6.973 -14.552 1.00 83.25 109 SER A O 1
ATOM 851 N N . MET A 1 110 ? 5.765 -4.966 -14.031 1.00 85.88 110 MET A N 1
ATOM 852 C CA . MET A 1 110 ? 6.998 -4.375 -13.503 1.00 85.88 110 MET A CA 1
ATOM 853 C C . MET A 1 110 ? 7.373 -4.890 -12.105 1.00 85.88 110 MET A C 1
ATOM 855 O O . MET A 1 110 ? 8.529 -4.772 -11.710 1.00 85.88 110 MET A O 1
ATOM 859 N N . VAL A 1 111 ? 6.433 -5.449 -11.339 1.00 88.69 111 VAL A N 1
ATOM 860 C CA . VAL A 1 111 ? 6.658 -5.892 -9.958 1.00 88.69 111 VAL A CA 1
ATOM 861 C C . VAL A 1 111 ? 7.079 -7.358 -9.955 1.00 88.69 111 VAL A C 1
ATOM 863 O O . VAL A 1 111 ? 6.355 -8.228 -10.421 1.00 88.69 111 VAL A O 1
ATOM 866 N N . GLY A 1 112 ? 8.271 -7.637 -9.425 1.00 85.06 112 GLY A N 1
ATOM 867 C CA . GLY A 1 112 ? 8.777 -9.007 -9.282 1.00 85.06 112 GLY A CA 1
ATOM 868 C C . GLY A 1 112 ? 8.454 -9.628 -7.927 1.00 85.06 112 GLY A C 1
ATOM 869 O O . GLY A 1 112 ? 8.254 -10.835 -7.835 1.00 85.06 112 GLY A O 1
ATOM 870 N N . ALA A 1 113 ? 8.412 -8.811 -6.871 1.00 87.44 113 ALA A N 1
ATOM 871 C CA . ALA A 1 113 ? 8.125 -9.258 -5.513 1.00 87.44 113 ALA A CA 1
ATOM 872 C C . ALA A 1 113 ? 7.651 -8.097 -4.625 1.00 87.44 113 ALA A C 1
ATOM 874 O O . ALA A 1 113 ? 7.988 -6.935 -4.867 1.00 87.44 113 ALA A O 1
ATOM 875 N N . VAL A 1 114 ? 6.906 -8.439 -3.569 1.00 88.56 114 VAL A N 1
ATOM 876 C CA . VAL A 1 114 ? 6.389 -7.510 -2.554 1.00 88.56 114 VAL A CA 1
ATOM 877 C C . VAL A 1 114 ? 6.985 -7.850 -1.190 1.00 88.56 114 VAL A C 1
ATOM 879 O O . VAL A 1 114 ? 6.913 -8.993 -0.741 1.00 88.56 114 VAL A O 1
ATOM 882 N N . THR A 1 115 ? 7.516 -6.845 -0.498 1.00 85.25 115 THR A N 1
ATOM 883 C CA . THR A 1 115 ? 8.023 -6.973 0.871 1.00 85.25 115 THR A CA 1
ATOM 884 C C . THR A 1 115 ? 6.944 -6.591 1.881 1.00 85.25 115 THR A C 1
ATOM 886 O O . THR A 1 115 ? 6.501 -5.439 1.931 1.00 85.25 115 THR A O 1
ATOM 889 N N . ILE A 1 116 ? 6.565 -7.544 2.738 1.00 82.50 116 ILE A N 1
ATOM 890 C CA . ILE A 1 116 ? 5.584 -7.347 3.812 1.00 82.50 116 ILE A CA 1
ATOM 891 C C . ILE A 1 116 ? 6.297 -7.388 5.166 1.00 82.50 116 ILE A C 1
ATOM 893 O O . ILE A 1 116 ? 6.792 -8.428 5.593 1.00 82.50 116 ILE A O 1
ATOM 897 N N . GLY A 1 117 ? 6.327 -6.250 5.859 1.00 76.19 117 GLY A N 1
ATOM 898 C CA . GLY A 1 117 ? 6.780 -6.171 7.247 1.00 76.19 117 GLY A CA 1
ATOM 899 C C . GLY A 1 117 ? 5.609 -6.361 8.208 1.00 76.19 117 GLY A C 1
ATOM 900 O O . GLY A 1 117 ? 4.635 -5.613 8.140 1.00 76.19 117 GLY A O 1
ATOM 901 N N . LYS A 1 118 ? 5.701 -7.335 9.121 1.00 69.25 118 LYS A N 1
ATOM 902 C CA . LYS A 1 118 ? 4.731 -7.529 10.207 1.00 69.25 118 LYS A CA 1
ATOM 903 C C . LYS A 1 118 ? 5.392 -7.193 11.539 1.00 69.25 118 LYS A C 1
ATOM 905 O O . LYS A 1 118 ? 6.294 -7.899 11.975 1.00 69.25 118 LYS A O 1
ATOM 910 N N . CYS A 1 119 ? 4.928 -6.138 12.202 1.00 61.47 119 CYS A N 1
ATOM 911 C CA . CYS A 1 119 ? 5.281 -5.900 13.597 1.00 61.47 119 CYS A CA 1
ATOM 912 C C . CYS A 1 119 ? 4.374 -6.755 14.481 1.00 61.47 119 CYS A C 1
ATOM 914 O O . CYS A 1 119 ? 3.159 -6.553 14.511 1.00 61.47 119 CYS A O 1
ATOM 916 N N . THR A 1 120 ? 4.951 -7.712 15.198 1.00 58.25 120 THR A N 1
ATOM 917 C CA . THR A 1 120 ? 4.258 -8.354 16.314 1.00 58.25 120 THR A CA 1
ATOM 918 C C . THR A 1 120 ? 4.155 -7.364 17.478 1.00 58.25 120 THR A C 1
ATOM 920 O O . THR A 1 120 ? 5.059 -6.538 17.652 1.00 58.25 120 THR A O 1
ATOM 923 N N . PRO A 1 121 ? 3.075 -7.409 18.279 1.00 56.00 121 PRO A N 1
ATOM 924 C CA . PRO A 1 121 ? 3.045 -6.712 19.558 1.00 56.00 121 PRO A CA 1
ATOM 925 C C . PRO A 1 121 ? 4.276 -7.111 20.377 1.00 56.00 121 PRO A C 1
ATOM 927 O O . PRO A 1 121 ? 4.684 -8.274 20.344 1.00 56.00 121 PRO A O 1
ATOM 930 N N . PHE A 1 122 ? 4.885 -6.156 21.078 1.00 48.75 122 PHE A N 1
ATOM 931 C CA . PHE A 1 122 ? 5.955 -6.469 22.018 1.00 48.75 122 PHE A CA 1
ATOM 932 C C . PHE A 1 122 ? 5.335 -7.281 23.161 1.00 48.75 122 PHE A C 1
ATOM 934 O O . PHE A 1 122 ? 4.567 -6.745 23.957 1.00 48.75 122 PHE A O 1
ATOM 941 N N . HIS A 1 123 ? 5.582 -8.589 23.175 1.00 46.28 123 HIS A N 1
ATOM 942 C CA . HIS A 1 123 ? 5.209 -9.448 24.289 1.00 46.28 123 HIS A CA 1
ATOM 943 C C . HIS A 1 123 ? 6.338 -9.352 25.310 1.00 46.28 123 HIS A C 1
ATOM 945 O O . HIS A 1 123 ? 7.403 -9.935 25.113 1.00 46.28 123 HIS A O 1
ATOM 951 N N . ASP A 1 124 ? 6.128 -8.553 26.351 1.00 44.06 124 ASP A N 1
ATOM 952 C CA . ASP A 1 124 ? 7.066 -8.459 27.461 1.00 44.06 124 ASP A CA 1
ATOM 953 C C . ASP A 1 124 ? 6.968 -9.751 28.282 1.00 44.06 124 ASP A C 1
ATOM 955 O O . ASP A 1 124 ? 6.019 -9.962 29.034 1.00 44.06 124 ASP A O 1
ATOM 959 N N . SER A 1 125 ? 7.905 -10.676 28.075 1.00 46.03 125 SER A N 1
ATOM 960 C CA . SER A 1 125 ? 7.953 -11.955 28.792 1.00 46.03 125 SER A CA 1
ATOM 961 C C . SER A 1 125 ? 8.627 -11.856 30.170 1.00 46.03 125 SER A C 1
ATOM 963 O O . SER A 1 125 ? 8.998 -12.883 30.737 1.00 46.03 125 SER A O 1
ATOM 965 N N . HIS A 1 126 ? 8.780 -10.658 30.744 1.00 49.97 126 HIS A N 1
ATOM 966 C CA . HIS A 1 126 ? 9.262 -10.474 32.117 1.00 49.97 126 HIS A CA 1
ATOM 967 C C . HIS A 1 126 ? 8.121 -10.501 33.151 1.00 49.97 126 HIS A C 1
ATOM 969 O O . HIS A 1 126 ? 7.835 -9.530 33.843 1.00 49.97 126 HIS A O 1
ATOM 975 N N . GLN A 1 127 ? 7.504 -11.674 33.304 1.00 45.69 127 GLN A N 1
ATOM 976 C CA . GLN A 1 127 ? 6.882 -12.101 34.561 1.00 45.69 127 GLN A CA 1
ATOM 977 C C . GLN A 1 127 ? 7.375 -13.516 34.890 1.00 45.69 127 GLN A C 1
ATOM 979 O O . GLN A 1 127 ? 6.752 -14.510 34.517 1.00 45.69 127 GLN A O 1
ATOM 984 N N . ARG A 1 128 ? 8.522 -13.596 35.569 1.00 39.47 128 ARG A N 1
ATOM 985 C CA . ARG A 1 128 ? 8.901 -14.671 36.497 1.00 39.47 128 ARG A CA 1
ATOM 986 C C . ARG A 1 128 ? 9.759 -14.085 37.603 1.00 39.47 128 ARG A C 1
ATOM 988 O O . ARG A 1 128 ? 10.601 -13.224 37.267 1.00 39.47 128 ARG A O 1
#

Sequence (128 aa):
VQFSLIDTRPLDGVATVCAEHNVKLLTYGTLCGGFLADKWIGQPEPELYSGSLNPSQRKASFQSLDMIFKAWGTWDLFQDLLRVLLGIGDRHGGLSVSNVATRWVLDHSMVGAVTIGKCTPFHDSHQR

Foldseek 3Di:
DEDEPLDHVCVPPVLVVCVVVVAADAYECHCLLVCQWPVVQPPDDDDLPPDPDDPVSSVSNVNSVVSCCPRVNDPVSVNVVSVVLQVVCVVVPRHISSVSGLVVVVVRPRHPYYDDDDDDPPDPPPDD

Mean predicted aligned error: 7.37 Å

Solvent-accessible surface area (backbone atoms only — not comparable to full-atom values): 7561 Å² total; per-residue (Å²): 83,72,40,28,93,64,43,57,66,50,64,69,59,51,40,57,52,23,63,75,68,74,44,65,38,58,27,30,56,41,36,44,73,64,60,47,32,70,88,50,61,90,52,75,86,80,64,84,79,79,61,96,60,53,74,68,56,38,51,44,47,49,54,28,49,52,44,44,46,72,61,68,45,54,69,67,60,51,45,51,49,50,51,53,38,39,58,50,12,48,77,70,76,64,42,50,28,42,55,49,45,47,49,60,54,56,71,38,87,39,41,70,47,77,52,83,87,79,84,72,79,87,75,82,79,87,81,127

pLDDT: mean 81.9, std 11.92, range [39.47, 93.81]

Radius of gyration: 16.25 Å; Cα contacts (8 Å, |Δi|>4): 145; chains: 1; bounding box: 32×30×58 Å

Organism: NCBI:txid230809